Protein AF-A0A527ZGS5-F1 (afdb_monomer_lite)

pLDDT: mean 92.62, std 8.39, range [53.19, 97.06]

Foldseek 3Di:
DCPVVLVVVLVVCVVVVQVQLNVCVVVLVVCCVVVVDPPVVSVVVSVVRSVVVVVVVVVVVVVVVVVVVD

Structure (mmCIF, N/CA/C/O backbone):
data_AF-A0A527ZGS5-F1
#
_entry.id   AF-A0A527ZGS5-F1
#
loop_
_atom_site.group_PDB
_atom_site.id
_atom_site.type_symbol
_atom_site.label_atom_id
_atom_site.label_alt_id
_atom_site.label_comp_id
_atom_site.label_asym_id
_atom_site.label_entity_id
_atom_site.label_seq_id
_atom_site.pdbx_PDB_ins_code
_atom_site.Cartn_x
_atom_site.Cartn_y
_atom_site.Cartn_z
_atom_site.occupancy
_atom_site.B_iso_or_equiv
_atom_site.auth_seq_id
_atom_site.auth_comp_id
_atom_site.auth_asym_id
_atom_site.auth_atom_id
_atom_site.pdbx_PDB_model_num
ATOM 1 N N . MET A 1 1 ? -5.782 2.535 19.615 1.00 53.19 1 MET A N 1
ATOM 2 C CA . MET A 1 1 ? -4.697 1.527 19.647 1.00 53.19 1 MET A CA 1
ATOM 3 C C . MET A 1 1 ? -4.272 1.039 18.247 1.00 53.19 1 MET A C 1
ATOM 5 O O . MET A 1 1 ? -3.658 -0.010 18.156 1.00 53.19 1 MET A O 1
ATOM 9 N N . HIS A 1 2 ? -4.509 1.801 17.164 1.00 60.66 2 HIS A N 1
ATOM 10 C CA . HIS A 1 2 ? -4.185 1.378 15.782 1.00 60.66 2 HIS A CA 1
ATOM 11 C C . HIS A 1 2 ? -2.918 2.035 15.201 1.00 60.66 2 HIS A C 1
ATOM 13 O O . HIS A 1 2 ? -2.341 1.519 14.248 1.00 60.66 2 HIS A O 1
ATOM 19 N N . ALA A 1 3 ? -2.452 3.139 15.800 1.00 71.81 3 ALA A N 1
ATOM 20 C CA . ALA A 1 3 ? -1.304 3.901 15.304 1.00 71.81 3 ALA A CA 1
ATOM 21 C C . ALA A 1 3 ? -0.012 3.064 15.243 1.00 71.81 3 ALA A C 1
ATOM 23 O O . ALA A 1 3 ? 0.687 3.088 14.236 1.00 71.81 3 ALA A O 1
ATOM 24 N N . SER A 1 4 ? 0.251 2.230 16.257 1.00 84.69 4 SER A N 1
ATOM 25 C CA . SER A 1 4 ? 1.446 1.374 16.293 1.00 84.69 4 SER A CA 1
ATOM 26 C C . SER A 1 4 ? 1.469 0.319 15.183 1.00 84.69 4 SER A C 1
ATOM 28 O O . SER A 1 4 ? 2.535 -0.010 14.664 1.00 84.69 4 SER A O 1
ATOM 30 N N . THR A 1 5 ? 0.305 -0.206 14.795 1.00 90.69 5 THR A N 1
ATOM 31 C CA . THR A 1 5 ? 0.191 -1.189 13.710 1.00 90.69 5 THR A CA 1
ATOM 32 C C . THR A 1 5 ? 0.373 -0.525 12.349 1.00 90.69 5 THR A C 1
ATOM 34 O O . THR A 1 5 ? 1.109 -1.050 11.516 1.00 90.69 5 THR A O 1
ATOM 37 N N . ILE A 1 6 ? -0.221 0.654 12.137 1.00 91.25 6 ILE A N 1
ATOM 38 C CA . ILE A 1 6 ? -0.059 1.428 10.895 1.00 91.25 6 ILE A CA 1
ATOM 39 C C . ILE A 1 6 ? 1.409 1.825 10.695 1.00 91.25 6 ILE A C 1
ATOM 41 O O . ILE A 1 6 ? 1.941 1.677 9.595 1.00 91.25 6 ILE A O 1
ATOM 45 N N . ASP A 1 7 ? 2.100 2.237 11.758 1.00 94.12 7 ASP A N 1
ATOM 46 C CA . ASP A 1 7 ? 3.531 2.550 11.699 1.00 94.12 7 ASP A CA 1
ATOM 47 C C . ASP A 1 7 ? 4.384 1.323 11.338 1.00 94.12 7 ASP A C 1
ATOM 49 O O . ASP A 1 7 ? 5.345 1.429 10.571 1.00 94.12 7 ASP A O 1
ATOM 53 N N . SER A 1 8 ? 4.028 0.141 11.853 1.00 94.88 8 SER A N 1
ATOM 54 C CA . SER A 1 8 ? 4.682 -1.125 11.495 1.00 94.88 8 SER A CA 1
ATOM 55 C C . SER A 1 8 ? 4.463 -1.493 10.022 1.00 94.88 8 SER A C 1
ATOM 57 O O . SER A 1 8 ? 5.409 -1.865 9.319 1.00 94.88 8 SER A O 1
ATOM 59 N N . ILE A 1 9 ? 3.236 -1.320 9.520 1.00 94.06 9 ILE A N 1
ATOM 60 C CA . ILE A 1 9 ? 2.900 -1.528 8.105 1.00 94.06 9 ILE A CA 1
ATOM 61 C C . ILE A 1 9 ? 3.712 -0.564 7.237 1.00 94.06 9 ILE A C 1
ATOM 63 O O . ILE A 1 9 ? 4.382 -1.004 6.305 1.00 94.06 9 ILE A O 1
ATOM 67 N N . ARG A 1 10 ? 3.755 0.728 7.586 1.00 95.31 10 ARG A N 1
ATOM 68 C CA . ARG A 1 10 ? 4.533 1.741 6.858 1.00 95.31 10 ARG A CA 1
ATOM 69 C C . ARG A 1 10 ? 6.010 1.353 6.757 1.00 95.31 10 ARG A C 1
ATOM 71 O O . ARG A 1 10 ? 6.579 1.376 5.667 1.00 95.31 10 ARG A O 1
ATOM 78 N N . LYS A 1 11 ? 6.623 0.936 7.872 1.00 96.50 11 LYS A N 1
ATOM 79 C CA . LYS A 1 11 ? 8.013 0.443 7.898 1.00 96.50 11 LYS A CA 1
ATOM 80 C C . LYS A 1 11 ? 8.208 -0.786 7.010 1.00 96.50 11 LYS A C 1
ATOM 82 O O . LYS A 1 11 ? 9.208 -0.868 6.299 1.00 96.50 11 LYS A O 1
ATOM 87 N N . SER A 1 12 ? 7.250 -1.709 7.016 1.00 95.75 12 SER A N 1
ATOM 88 C CA . SER A 1 12 ? 7.293 -2.919 6.190 1.00 95.75 12 SER A CA 1
ATOM 89 C C . SER A 1 12 ? 7.214 -2.592 4.695 1.00 95.75 12 SER A C 1
ATOM 91 O O . SER A 1 12 ? 8.025 -3.098 3.925 1.00 95.75 12 SER A O 1
ATOM 93 N N . LEU A 1 13 ? 6.320 -1.687 4.279 1.00 95.62 13 LEU A N 1
ATOM 94 C CA . LEU A 1 13 ? 6.203 -1.245 2.881 1.00 95.62 13 LEU A CA 1
ATOM 95 C C . LEU A 1 13 ? 7.485 -0.566 2.382 1.00 95.62 13 LEU A C 1
ATOM 97 O O . LEU A 1 13 ? 7.922 -0.810 1.254 1.00 95.62 13 LEU A O 1
ATOM 101 N N . VAL A 1 14 ? 8.132 0.231 3.239 1.00 96.56 14 VAL A N 1
ATOM 102 C CA . VAL A 1 14 ? 9.452 0.810 2.950 1.00 96.56 14 VAL A CA 1
ATOM 103 C C . VAL A 1 14 ? 10.504 -0.292 2.790 1.00 96.56 14 VAL A C 1
ATOM 105 O O . VAL A 1 14 ? 11.223 -0.308 1.791 1.00 96.56 14 VAL A O 1
ATOM 108 N N . GLY A 1 15 ? 10.566 -1.249 3.723 1.00 96.81 15 GLY A N 1
ATOM 109 C CA . GLY A 1 15 ? 11.508 -2.374 3.671 1.00 96.81 15 GLY A CA 1
ATOM 110 C C . GLY A 1 15 ? 11.337 -3.264 2.433 1.00 96.81 15 GLY A C 1
ATOM 111 O O . GLY A 1 15 ? 12.324 -3.687 1.832 1.00 96.81 15 GLY A O 1
ATOM 112 N N . LEU A 1 16 ? 10.095 -3.484 1.996 1.00 95.94 16 LEU A N 1
ATOM 113 C CA . LEU A 1 16 ? 9.740 -4.275 0.811 1.00 95.94 16 LEU A CA 1
ATOM 114 C C . LEU A 1 16 ? 9.860 -3.501 -0.512 1.00 95.94 16 LEU A C 1
ATOM 116 O O . LEU A 1 16 ? 9.608 -4.066 -1.584 1.00 95.94 16 LEU A O 1
ATOM 120 N N . ARG A 1 17 ? 10.238 -2.216 -0.452 1.00 95.44 17 ARG A N 1
ATOM 121 C CA . ARG A 1 17 ? 10.287 -1.300 -1.600 1.00 95.44 17 ARG A CA 1
ATOM 122 C C . ARG A 1 17 ? 8.966 -1.298 -2.371 1.00 95.44 17 ARG A C 1
ATOM 124 O O . ARG A 1 17 ? 8.940 -1.550 -3.578 1.00 95.44 17 ARG A O 1
ATOM 131 N N . MET A 1 18 ? 7.873 -1.055 -1.657 1.00 97.06 18 MET A N 1
ATOM 132 C CA . MET A 1 18 ? 6.525 -0.945 -2.215 1.00 97.06 18 MET A CA 1
ATOM 133 C C . MET A 1 18 ? 6.049 0.515 -2.178 1.00 97.06 18 MET A C 1
ATOM 135 O O . MET A 1 18 ? 5.241 0.880 -1.321 1.00 97.06 18 MET A O 1
ATOM 139 N N . PRO A 1 19 ? 6.598 1.393 -3.041 1.00 94.19 19 PRO A N 1
ATOM 140 C CA . PRO A 1 19 ? 6.262 2.813 -3.025 1.00 94.19 19 PRO A CA 1
ATOM 141 C C . PRO A 1 19 ? 4.789 3.058 -3.354 1.00 94.19 19 PRO A C 1
ATOM 143 O O . PRO A 1 19 ? 4.193 3.964 -2.783 1.00 94.19 19 PRO A O 1
ATOM 146 N N . ARG A 1 20 ? 4.176 2.229 -4.209 1.00 94.75 20 ARG A N 1
ATOM 147 C CA . ARG A 1 20 ? 2.784 2.427 -4.603 1.00 94.75 20 ARG A CA 1
ATOM 148 C C . ARG A 1 20 ? 1.832 2.091 -3.470 1.00 94.75 20 ARG A C 1
ATOM 150 O O . ARG A 1 20 ? 0.934 2.869 -3.171 1.00 94.75 20 ARG A O 1
ATOM 157 N N . ALA A 1 21 ? 2.080 0.971 -2.799 1.00 95.44 21 ALA A N 1
ATOM 158 C CA . ALA A 1 21 ? 1.320 0.609 -1.612 1.00 95.44 21 ALA A CA 1
ATOM 159 C C . ALA A 1 21 ? 1.462 1.675 -0.508 1.00 95.44 21 ALA A C 1
ATOM 161 O O . ALA A 1 21 ? 0.503 1.965 0.197 1.00 95.44 21 ALA A O 1
ATOM 162 N N . LEU A 1 22 ? 2.640 2.299 -0.373 1.00 95.44 22 LEU A N 1
ATOM 163 C CA . LEU A 1 22 ? 2.859 3.382 0.588 1.00 95.44 22 LEU A CA 1
ATOM 164 C C . LEU A 1 22 ? 2.040 4.640 0.252 1.00 95.44 22 LEU A C 1
ATOM 166 O O . LEU A 1 22 ? 1.493 5.257 1.162 1.00 95.44 22 LEU A O 1
ATOM 170 N N . GLU A 1 23 ? 1.944 5.004 -1.030 1.00 95.19 23 GLU A N 1
ATOM 171 C CA . GLU A 1 23 ? 1.102 6.110 -1.513 1.00 95.19 23 GLU A CA 1
ATOM 172 C C . GLU A 1 23 ? -0.392 5.847 -1.271 1.00 95.19 23 GLU A C 1
ATOM 174 O O . GLU A 1 23 ? -1.128 6.750 -0.874 1.00 95.19 23 GLU A O 1
ATOM 179 N N . ALA A 1 24 ? -0.842 4.612 -1.501 1.00 95.50 24 ALA A N 1
ATOM 180 C CA . ALA A 1 24 ? -2.245 4.225 -1.383 1.00 95.50 24 ALA A CA 1
ATOM 181 C C . ALA A 1 24 ? -2.688 3.925 0.063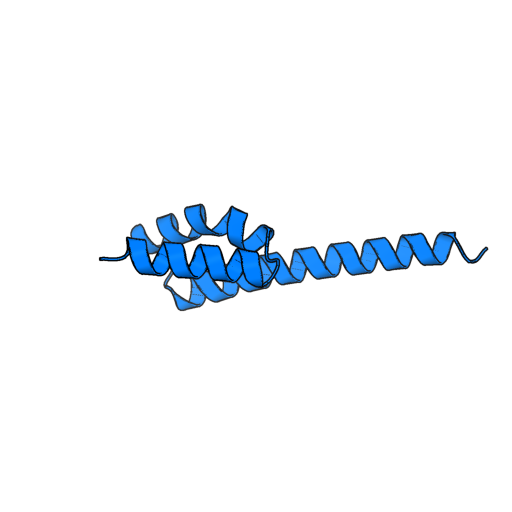 1.00 95.50 24 ALA A C 1
ATOM 183 O O . ALA A 1 24 ? -3.890 3.905 0.340 1.00 95.50 24 ALA A O 1
ATOM 184 N N . LEU A 1 25 ? -1.750 3.723 0.998 1.00 94.75 25 LEU A N 1
ATOM 185 C CA . LEU A 1 25 ? -2.037 3.303 2.374 1.00 94.75 25 LEU A CA 1
ATOM 186 C C . LEU A 1 25 ? -3.012 4.246 3.092 1.00 94.75 25 LEU A C 1
ATOM 188 O O . LEU A 1 25 ? -3.993 3.781 3.667 1.00 94.75 25 LEU A O 1
ATOM 192 N N . ASP A 1 26 ? -2.779 5.559 3.041 1.00 93.94 26 ASP A N 1
ATOM 193 C CA . ASP A 1 26 ? -3.605 6.525 3.777 1.00 93.94 26 ASP A CA 1
ATOM 194 C C . ASP A 1 26 ? -5.045 6.578 3.227 1.00 93.94 26 ASP A C 1
ATOM 196 O O . ASP A 1 26 ? -6.004 6.680 3.992 1.00 93.94 26 ASP A O 1
ATOM 200 N N . ALA A 1 27 ? -5.218 6.465 1.905 1.00 95.19 27 ALA A N 1
ATOM 201 C CA . ALA A 1 27 ? -6.538 6.401 1.276 1.00 95.19 27 ALA A CA 1
ATOM 202 C C . ALA A 1 27 ? -7.258 5.084 1.601 1.00 95.19 27 ALA A C 1
ATOM 204 O O . ALA A 1 27 ? -8.447 5.085 1.911 1.00 95.19 27 ALA A O 1
ATOM 205 N N . THR A 1 28 ? -6.525 3.971 1.591 1.00 95.56 28 THR A N 1
ATOM 206 C CA . THR A 1 28 ? -7.049 2.637 1.912 1.00 95.56 28 THR A CA 1
ATOM 207 C C . THR A 1 28 ? -7.528 2.566 3.363 1.00 95.56 28 THR A C 1
ATOM 209 O O . THR A 1 28 ? -8.619 2.069 3.631 1.00 95.56 28 THR A O 1
ATOM 212 N N . LEU A 1 29 ? -6.764 3.136 4.301 1.00 94.56 29 LEU A N 1
ATOM 213 C CA . LEU A 1 29 ? -7.153 3.212 5.712 1.00 94.56 29 LEU A CA 1
ATOM 214 C C . LEU A 1 29 ? -8.448 4.004 5.909 1.00 94.56 29 LEU A C 1
ATOM 216 O O . LEU A 1 29 ? -9.327 3.544 6.631 1.00 94.56 29 LEU A O 1
ATOM 220 N N . ARG A 1 30 ? -8.609 5.141 5.222 1.00 95.06 30 ARG A N 1
ATOM 221 C CA . ARG A 1 30 ? -9.856 5.922 5.281 1.00 95.06 30 ARG A CA 1
ATOM 222 C C . ARG A 1 30 ? -11.062 5.121 4.795 1.00 95.06 30 ARG A C 1
ATOM 224 O O . ARG A 1 30 ? -12.112 5.180 5.423 1.00 95.06 30 ARG A O 1
ATOM 231 N N . ARG A 1 31 ? -10.903 4.343 3.721 1.00 96.50 31 ARG A N 1
ATOM 232 C CA . ARG A 1 31 ? -11.969 3.480 3.184 1.00 96.50 31 ARG A CA 1
ATOM 233 C C . ARG A 1 31 ? -12.342 2.359 4.156 1.00 96.50 31 ARG A C 1
ATOM 235 O O . ARG A 1 31 ? -13.526 2.073 4.319 1.00 96.50 31 ARG A O 1
ATOM 242 N N . ILE A 1 32 ? -11.362 1.781 4.860 1.00 95.56 32 ILE A N 1
ATOM 243 C CA . ILE A 1 32 ? -11.622 0.829 5.954 1.00 95.56 32 ILE A CA 1
ATOM 244 C C . ILE A 1 32 ? -12.403 1.509 7.089 1.00 95.56 32 ILE A C 1
ATOM 246 O O . ILE A 1 32 ? -13.397 0.967 7.565 1.00 95.56 32 ILE A O 1
ATOM 250 N N . GLU A 1 33 ? -11.984 2.703 7.519 1.00 94.25 33 GLU A N 1
ATOM 251 C CA . GLU A 1 33 ? -12.647 3.459 8.595 1.00 94.25 33 GLU A CA 1
ATOM 252 C C . GLU A 1 33 ? -14.088 3.859 8.242 1.00 94.25 33 GLU A C 1
ATOM 254 O O . GLU A 1 33 ? -14.948 3.925 9.120 1.00 94.25 33 GLU A O 1
ATOM 259 N N . GLN A 1 34 ? -14.363 4.093 6.959 1.00 96.44 34 GLN A N 1
ATOM 260 C CA . GLN A 1 34 ? -15.698 4.370 6.423 1.00 96.44 34 GLN A CA 1
ATOM 261 C C . GLN A 1 34 ? -16.551 3.105 6.232 1.00 96.44 34 GLN A C 1
ATOM 263 O O . GLN A 1 34 ? -17.741 3.214 5.941 1.00 96.44 34 GLN A O 1
ATOM 268 N N . GLY A 1 35 ? -15.968 1.914 6.409 1.00 95.50 35 GLY A N 1
ATOM 269 C CA . GLY A 1 35 ? -16.641 0.635 6.189 1.00 95.50 35 GLY A CA 1
ATOM 270 C C . GLY A 1 35 ? -16.874 0.303 4.713 1.00 95.50 35 GLY A C 1
ATOM 271 O O . GLY A 1 35 ? -17.726 -0.528 4.411 1.00 95.50 35 GLY A O 1
ATOM 272 N N . GLU A 1 36 ? -16.151 0.948 3.792 1.00 96.75 36 GLU A N 1
ATOM 273 C CA . GLU A 1 36 ? -16.272 0.699 2.350 1.00 96.75 36 GLU A CA 1
ATOM 274 C C . GLU A 1 36 ? -15.604 -0.611 1.927 1.00 96.75 36 GLU A C 1
ATOM 276 O O . GLU A 1 36 ? -16.056 -1.259 0.985 1.00 96.75 36 GLU A O 1
ATOM 281 N N . ILE A 1 37 ? -14.514 -0.979 2.604 1.00 96.75 37 ILE A N 1
ATOM 282 C CA . ILE A 1 37 ? -13.737 -2.194 2.351 1.00 96.75 37 ILE A CA 1
ATOM 283 C C . ILE A 1 37 ? -13.291 -2.815 3.670 1.00 96.75 37 ILE A C 1
ATOM 285 O O . ILE A 1 37 ? -13.045 -2.109 4.651 1.00 96.75 37 ILE A O 1
ATOM 289 N N . ASP A 1 38 ? -13.153 -4.138 3.693 1.00 96.00 38 ASP A N 1
ATOM 290 C CA . ASP A 1 38 ? -12.532 -4.828 4.820 1.00 96.00 38 ASP A CA 1
ATOM 291 C C . ASP A 1 38 ? -10.994 -4.839 4.714 1.00 96.00 38 ASP A C 1
ATOM 293 O O . ASP A 1 38 ? -10.394 -4.409 3.724 1.00 96.00 38 ASP A O 1
ATOM 297 N N . GLY A 1 39 ? -10.335 -5.328 5.767 1.00 92.25 39 GLY A N 1
ATOM 298 C CA . GLY A 1 39 ? -8.875 -5.381 5.821 1.00 92.25 39 GLY A CA 1
ATOM 299 C C . GLY A 1 39 ? -8.240 -6.316 4.786 1.00 92.25 39 GLY A C 1
ATOM 300 O O . GLY A 1 39 ? -7.142 -6.028 4.321 1.00 92.25 39 GLY A O 1
ATOM 301 N N . ILE A 1 40 ? -8.898 -7.415 4.404 1.00 95.94 40 ILE A N 1
ATOM 302 C CA . ILE A 1 40 ? -8.366 -8.362 3.414 1.00 95.94 40 ILE A CA 1
ATOM 303 C C . ILE A 1 40 ? -8.462 -7.762 2.013 1.00 95.94 40 ILE A C 1
ATOM 305 O O . ILE A 1 40 ? -7.482 -7.806 1.271 1.00 95.94 40 ILE A O 1
ATOM 3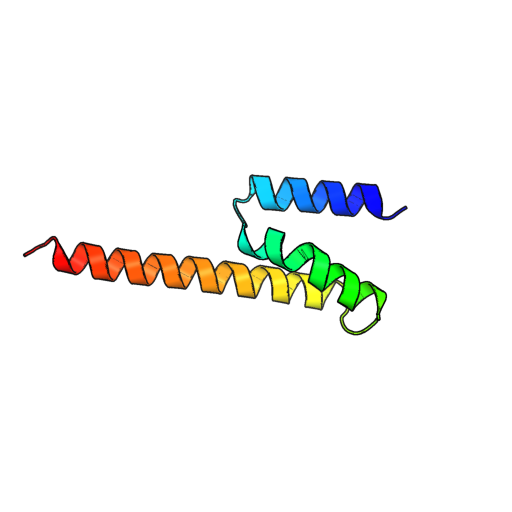09 N N . GLN A 1 41 ? -9.592 -7.139 1.682 1.00 96.00 41 GLN A N 1
ATOM 310 C CA . GLN A 1 41 ? -9.771 -6.415 0.429 1.00 96.00 41 GLN A CA 1
ATOM 311 C C . GLN A 1 41 ? -8.764 -5.265 0.305 1.00 96.00 41 GLN A C 1
ATOM 313 O O . GLN A 1 41 ? -8.130 -5.108 -0.733 1.00 96.00 41 GLN A O 1
ATOM 318 N N . ALA A 1 42 ? -8.545 -4.510 1.382 1.00 95.75 42 ALA A N 1
ATOM 319 C CA . ALA A 1 42 ? -7.516 -3.477 1.429 1.00 95.75 42 ALA A CA 1
ATOM 320 C C . ALA A 1 42 ? -6.104 -4.017 1.144 1.00 95.75 42 ALA A C 1
ATOM 322 O O . ALA A 1 42 ? -5.335 -3.387 0.418 1.00 95.75 42 ALA A O 1
ATOM 323 N N . PHE A 1 43 ? -5.743 -5.180 1.698 1.00 94.44 43 PHE A N 1
ATOM 324 C CA . PHE A 1 43 ? -4.450 -5.803 1.408 1.00 94.44 43 PHE A CA 1
ATOM 325 C C . PHE A 1 43 ? -4.326 -6.234 -0.053 1.00 94.44 43 PHE A C 1
ATOM 327 O O . PHE A 1 43 ? -3.277 -5.998 -0.654 1.00 94.44 43 PHE A O 1
ATOM 334 N N . ASP A 1 44 ? -5.368 -6.842 -0.619 1.00 96.12 44 ASP A N 1
ATOM 335 C CA . ASP A 1 44 ? -5.373 -7.244 -2.026 1.00 96.12 44 ASP A CA 1
ATOM 336 C C . ASP A 1 44 ? -5.205 -6.031 -2.951 1.00 96.12 44 ASP A C 1
ATOM 338 O O . ASP A 1 44 ? -4.295 -6.014 -3.781 1.00 96.12 44 ASP A O 1
ATOM 342 N N . GLU A 1 45 ? -5.976 -4.960 -2.732 1.00 94.88 45 GLU A N 1
ATOM 343 C CA . GLU A 1 45 ? -5.881 -3.719 -3.512 1.00 94.88 45 GLU A CA 1
ATOM 344 C C . GLU A 1 45 ? -4.457 -3.127 -3.478 1.00 94.88 45 GLU A C 1
ATOM 346 O O . GLU A 1 45 ? -3.873 -2.844 -4.529 1.00 94.88 45 GLU A O 1
ATOM 351 N N . LEU A 1 46 ? -3.839 -3.021 -2.292 1.00 95.44 46 LEU A N 1
ATOM 352 C CA . LEU A 1 46 ? -2.464 -2.520 -2.149 1.00 95.44 46 LEU A CA 1
ATOM 353 C C . LEU A 1 46 ? -1.435 -3.377 -2.909 1.00 95.44 46 LEU A C 1
ATOM 355 O O . LEU A 1 46 ? -0.492 -2.840 -3.503 1.00 95.44 46 LEU A O 1
ATOM 359 N N . LEU A 1 47 ? -1.591 -4.705 -2.895 1.00 95.44 47 LEU A N 1
ATOM 360 C CA . LEU A 1 47 ? -0.683 -5.629 -3.577 1.00 95.44 47 LEU A CA 1
ATOM 361 C C . LEU A 1 47 ? -0.876 -5.615 -5.096 1.00 95.44 47 LEU A C 1
ATOM 363 O O . LEU A 1 47 ? 0.115 -5.626 -5.832 1.00 95.44 47 LEU A O 1
ATOM 367 N N . VAL A 1 48 ? -2.122 -5.557 -5.568 1.00 96.12 48 VAL A N 1
ATOM 368 C CA . VAL A 1 48 ? -2.463 -5.483 -6.995 1.00 96.12 48 VAL A CA 1
ATOM 369 C C . VAL A 1 48 ? -1.918 -4.200 -7.617 1.00 96.12 48 VAL A C 1
ATOM 371 O O . VAL A 1 48 ? -1.316 -4.249 -8.697 1.00 96.12 48 VAL A O 1
ATOM 374 N N . GLU A 1 49 ? -2.055 -3.059 -6.937 1.00 94.06 49 GLU A N 1
ATOM 375 C CA . GLU A 1 49 ? -1.498 -1.792 -7.419 1.00 94.06 49 GLU A CA 1
ATOM 376 C C . GLU A 1 49 ? 0.030 -1.857 -7.571 1.00 94.06 49 GLU A C 1
ATOM 378 O O . GLU A 1 49 ? 0.592 -1.453 -8.596 1.00 94.06 49 GLU A O 1
ATOM 383 N N . GLU A 1 50 ? 0.724 -2.402 -6.571 1.00 95.69 50 GLU A N 1
ATOM 384 C CA . GLU A 1 50 ? 2.181 -2.520 -6.597 1.00 95.69 50 GLU A CA 1
ATOM 385 C C . GLU A 1 50 ? 2.660 -3.522 -7.661 1.00 95.69 50 GLU A C 1
ATOM 387 O O . GLU A 1 50 ? 3.630 -3.248 -8.380 1.00 95.69 50 GLU A O 1
ATOM 392 N N . LEU A 1 51 ? 1.976 -4.661 -7.806 1.00 95.81 51 LEU A N 1
ATOM 393 C CA . LEU A 1 51 ? 2.267 -5.651 -8.841 1.00 95.81 51 LEU A CA 1
ATOM 394 C C . LEU A 1 51 ? 2.138 -5.033 -10.238 1.00 95.81 51 LEU A C 1
ATOM 396 O O . LEU A 1 51 ? 3.059 -5.143 -11.051 1.00 95.81 51 LEU A O 1
ATOM 400 N N . THR A 1 52 ? 1.043 -4.313 -10.485 1.00 95.44 52 THR A N 1
ATOM 401 C CA . THR A 1 52 ? 0.781 -3.621 -11.755 1.00 95.44 52 THR A CA 1
ATOM 402 C C . THR A 1 52 ? 1.880 -2.607 -12.085 1.00 95.44 52 THR A C 1
ATOM 404 O O . THR A 1 52 ? 2.362 -2.534 -13.225 1.00 95.44 52 THR A O 1
ATOM 407 N N . LEU A 1 53 ? 2.343 -1.848 -11.087 1.00 94.50 53 LEU A N 1
ATOM 408 C CA . LEU A 1 53 ? 3.424 -0.881 -11.266 1.00 94.50 53 LEU A CA 1
ATOM 409 C C . LEU A 1 53 ? 4.761 -1.565 -11.599 1.00 94.50 53 LEU A C 1
ATOM 411 O O . LEU A 1 53 ? 5.489 -1.117 -12.493 1.00 94.50 53 LEU A O 1
ATOM 415 N N . ARG A 1 54 ? 5.104 -2.646 -10.890 1.00 95.62 54 ARG A N 1
ATOM 416 C CA . ARG A 1 54 ? 6.331 -3.424 -11.134 1.00 95.62 54 ARG A CA 1
ATOM 417 C C . ARG A 1 54 ? 6.340 -4.017 -12.533 1.00 95.62 54 ARG A C 1
ATOM 419 O O . ARG A 1 54 ? 7.345 -3.887 -13.234 1.00 95.62 54 ARG A O 1
ATOM 426 N N . GLU A 1 55 ? 5.220 -4.589 -12.948 1.00 95.75 55 GLU A N 1
ATOM 427 C CA . GLU A 1 55 ? 5.065 -5.179 -14.271 1.00 95.75 55 GLU A CA 1
ATOM 428 C C . GLU A 1 55 ? 5.218 -4.124 -15.374 1.00 95.75 55 GLU A C 1
ATOM 430 O O . GLU A 1 55 ? 6.011 -4.293 -16.301 1.00 95.75 55 GLU A O 1
ATOM 435 N N . SER A 1 56 ? 4.587 -2.961 -15.206 1.00 94.50 56 SER A N 1
ATOM 436 C CA . SER A 1 56 ? 4.729 -1.832 -16.133 1.00 94.50 56 SER A CA 1
ATOM 437 C C . SER A 1 56 ? 6.183 -1.370 -16.285 1.00 94.50 56 SER A C 1
ATOM 439 O O . SER A 1 56 ? 6.640 -1.087 -17.395 1.00 94.50 56 SER A O 1
ATOM 441 N N . ARG A 1 57 ? 6.946 -1.300 -15.182 1.00 94.44 57 ARG A N 1
ATOM 442 C CA . ARG A 1 57 ? 8.383 -0.973 -15.230 1.00 94.44 57 ARG A CA 1
ATOM 443 C C . ARG A 1 57 ? 9.190 -2.055 -15.943 1.00 94.44 57 ARG A C 1
ATOM 445 O O . ARG A 1 57 ? 10.067 -1.722 -16.738 1.00 94.44 57 ARG A O 1
ATOM 452 N N . ARG A 1 58 ? 8.889 -3.328 -15.678 1.00 95.69 58 ARG A N 1
ATOM 453 C CA . ARG A 1 58 ? 9.566 -4.481 -16.28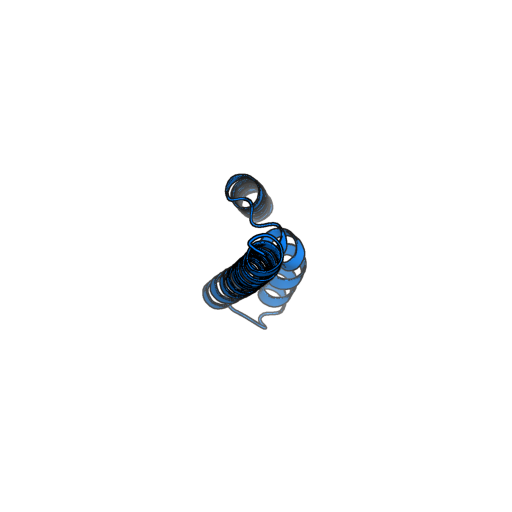6 1.00 95.69 58 ARG A CA 1
ATOM 454 C C . ARG A 1 58 ? 9.390 -4.491 -17.804 1.00 95.69 58 ARG A C 1
ATOM 456 O O . ARG A 1 58 ? 10.378 -4.608 -18.524 1.00 95.69 58 ARG A O 1
ATOM 463 N N . ILE A 1 59 ? 8.164 -4.279 -18.284 1.00 96.25 59 ILE A N 1
ATOM 464 C CA . ILE A 1 59 ? 7.854 -4.184 -19.717 1.00 96.25 59 ILE A CA 1
ATOM 465 C C . ILE A 1 59 ? 8.606 -3.009 -20.356 1.00 96.25 59 ILE A C 1
ATOM 467 O O . ILE A 1 59 ? 9.268 -3.187 -21.376 1.00 96.25 59 ILE A O 1
ATOM 471 N N . LYS A 1 60 ? 8.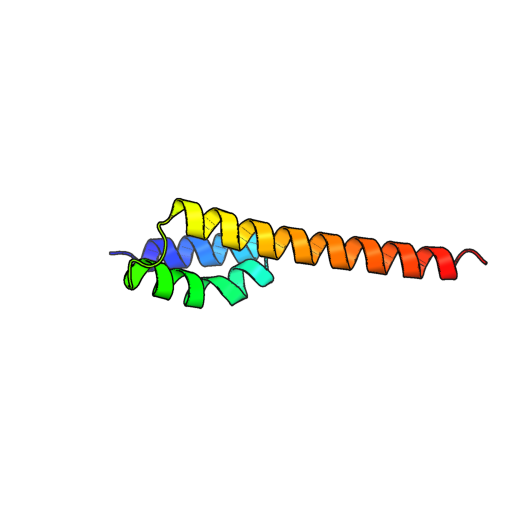576 -1.817 -19.742 1.00 95.44 60 LYS A N 1
ATOM 472 C CA . LYS A 1 60 ? 9.302 -0.639 -20.255 1.00 95.44 60 LYS A CA 1
ATOM 473 C C . LYS A 1 60 ? 10.809 -0.877 -20.360 1.00 95.44 60 LYS A C 1
ATOM 475 O O . LYS A 1 60 ? 11.411 -0.512 -21.367 1.00 95.44 60 LYS A O 1
ATOM 480 N N . ALA A 1 61 ? 11.411 -1.502 -19.349 1.00 95.06 61 ALA A N 1
ATOM 481 C CA . ALA A 1 61 ? 12.830 -1.840 -19.367 1.00 95.06 61 ALA A CA 1
ATOM 482 C C . ALA A 1 61 ? 13.159 -2.830 -20.494 1.00 95.06 61 ALA A C 1
ATOM 484 O O . ALA A 1 61 ? 14.113 -2.607 -21.236 1.00 95.06 61 ALA A O 1
ATOM 485 N N . ALA A 1 62 ? 12.341 -3.871 -20.676 1.00 94.88 62 ALA A N 1
ATOM 486 C CA . ALA A 1 62 ? 12.516 -4.838 -21.759 1.00 94.88 62 ALA A CA 1
ATOM 487 C C . ALA A 1 62 ? 12.442 -4.172 -23.146 1.00 94.88 62 ALA A C 1
ATOM 489 O O . ALA A 1 62 ? 13.305 -4.411 -23.989 1.00 94.88 62 ALA A O 1
ATOM 490 N N . LEU A 1 63 ? 11.470 -3.278 -23.359 1.00 95.19 63 LEU A N 1
ATOM 491 C CA . LEU A 1 63 ? 11.343 -2.510 -24.603 1.00 95.19 63 LEU A CA 1
ATOM 492 C C . LEU A 1 63 ? 12.545 -1.587 -24.847 1.00 95.19 63 LEU A C 1
ATOM 494 O O . LEU A 1 63 ? 12.998 -1.454 -25.981 1.00 95.19 63 LEU A O 1
ATOM 498 N N . MET A 1 64 ? 13.079 -0.951 -23.800 1.00 94.69 64 MET A N 1
ATOM 499 C CA . MET A 1 64 ? 14.273 -0.112 -23.916 1.00 94.69 64 MET A CA 1
ATOM 500 C C . MET A 1 64 ? 15.507 -0.942 -24.285 1.00 94.69 64 MET A C 1
ATOM 502 O O . MET A 1 64 ? 16.246 -0.541 -25.177 1.00 94.69 64 MET A O 1
ATOM 506 N N . MET A 1 65 ? 15.704 -2.101 -23.650 1.00 94.25 65 MET A N 1
ATOM 507 C CA . MET A 1 65 ? 16.840 -2.985 -23.932 1.00 94.25 65 MET A CA 1
ATOM 508 C C . MET A 1 65 ? 16.790 -3.557 -25.348 1.00 94.25 65 MET A C 1
ATOM 510 O O . MET A 1 65 ? 17.811 -3.568 -26.025 1.00 94.25 65 MET A O 1
ATOM 514 N N . ALA A 1 66 ? 15.604 -3.929 -25.838 1.00 91.19 66 ALA A N 1
ATOM 515 C CA . ALA A 1 66 ? 15.431 -4.396 -27.214 1.00 91.19 66 ALA A CA 1
ATOM 516 C C . ALA A 1 66 ? 15.873 -3.355 -28.263 1.00 91.19 66 ALA A C 1
ATOM 518 O O . ALA A 1 66 ? 16.334 -3.728 -29.338 1.00 91.19 66 ALA A O 1
ATOM 519 N N . ARG A 1 67 ? 15.776 -2.054 -27.942 1.00 89.69 67 ARG A N 1
ATOM 520 C CA . ARG A 1 67 ? 16.242 -0.948 -28.800 1.00 89.69 67 ARG A CA 1
ATOM 521 C C . ARG A 1 67 ? 17.750 -0.685 -28.714 1.00 89.69 67 ARG A C 1
ATOM 523 O O . ARG A 1 67 ? 18.251 0.083 -29.523 1.00 89.69 67 ARG A O 1
ATOM 530 N N . LEU A 1 68 ? 18.447 -1.246 -27.722 1.00 88.56 68 LEU A N 1
ATOM 531 C CA . LEU A 1 68 ? 19.894 -1.074 -27.523 1.00 88.56 68 LEU A CA 1
ATOM 532 C C . LEU A 1 68 ? 20.724 -2.201 -28.160 1.00 88.56 68 LEU A C 1
ATOM 534 O O . LEU A 1 68 ? 21.928 -2.048 -28.317 1.00 88.56 68 LEU A O 1
ATOM 538 N N . T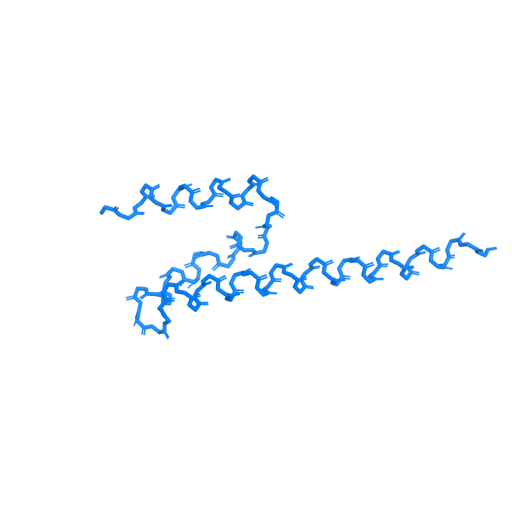HR A 1 69 ? 20.103 -3.331 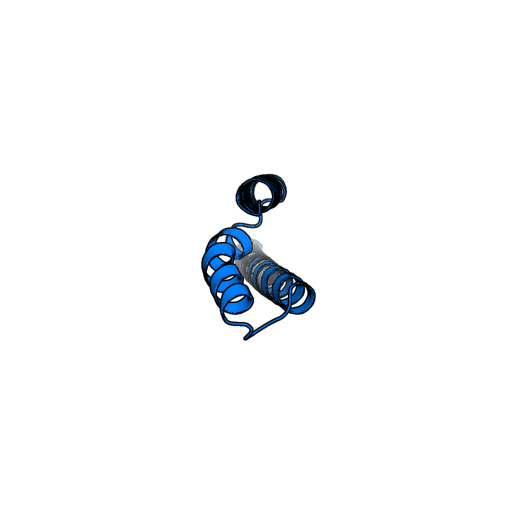-28.504 1.00 76.88 69 THR A N 1
ATOM 539 C CA . THR A 1 69 ? 20.755 -4.504 -29.122 1.00 76.88 69 THR A CA 1
ATOM 540 C C . THR A 1 69 ? 20.845 -4.458 -30.657 1.00 76.88 69 THR A C 1
ATOM 542 O O . THR A 1 69 ? 21.095 -5.488 -31.279 1.00 76.88 69 THR A O 1
ATOM 545 N N . THR A 1 70 ? 20.660 -3.287 -31.267 1.00 59.56 70 THR A N 1
ATOM 546 C CA . THR A 1 70 ? 20.860 -3.013 -32.706 1.00 59.56 70 THR A CA 1
ATOM 547 C C . THR A 1 70 ? 21.901 -1.930 -32.885 1.00 59.56 70 THR A C 1
ATOM 549 O O . THR A 1 70 ? 22.775 -2.101 -33.758 1.00 59.56 70 THR A O 1
#

Secondary structure (DSSP, 8-state):
--HHHHHHHHHHHHHTT-HHHHHHHHHHHHHHHTTSS-HHHHHHHHHHHHHHHHHHHHHHHHHHHHTT--

Radius of gyration: 15.93 Å; chains: 1; bounding box: 38×15×52 Å

Sequence (70 aa):
MHASTIDSIRKSLVGLRMPRALEALDATLRRIEQGEIDGIQAFDELLVEELTLRESRRIKAALMMARLTT